Protein AF-A0A834BUB5-F1 (afdb_monomer)

Radius of gyration: 21.99 Å; Cα contacts (8 Å, |Δi|>4): 416; chains: 1; bounding box: 65×40×62 Å

Secondary structure (DSSP, 8-state):
--SSGGGSSSSSSSSS-SSS-----------EEEEEE----SS-EE--EEEEEEE----EEEEE--EEEEEEE----EEEEE--EEEEEEE--EEEEEEEEEEEEEEEE--EEEEEEEEEEEEEEEE--EEEEEEEEEEEEEEEE----BSS-------

pLDDT: mean 74.4, std 18.2, range [36.47, 95.5]

Organism: Oryzias melastigma (NCBI:txid30732)

Sequence (159 aa):
MDSSLNKIEEVKLETNEVEAEASLKRTEDDAASNQTVSDAASNQTVSDAASNQTVSDAASNQTVSDAASNQTVSDAASNQTVSDAASNQTVSDAASNQTVSDAASNQTVSDAASNQTVSDAASNQTVSDAASNQTVSDAASNQTVSDAASKFPSVLYLW

Foldseek 3Di:
DDPPPVPPVVPPPPDPPPPDDDLPQDEDEDEEQEDEEEEAEENYEYEYEYQEYEYEYNYEQYEYEYEYQEYEYEYRYENYEEEYEYQEYEEEYEYEQYEEAYEYQAYEYEYAYENYEYEYEYQAYEEEYEYENYAYHYEYQHYDYHYPYDDDDHDDDHD

InterPro domains:
  IPR012332 Autotransporter, pectate lyase C-like domain superfamily [G3DSA:2.160.20.20] (2-151)

Structure (mmCIF, N/CA/C/O backbone):
data_AF-A0A834BUB5-F1
#
_entry.id   AF-A0A834BUB5-F1
#
loop_
_atom_site.group_PDB
_atom_site.id
_atom_site.type_symbol
_atom_site.label_atom_id
_atom_site.label_alt_id
_atom_site.label_comp_id
_atom_site.label_asym_id
_atom_site.label_entity_id
_atom_site.label_seq_id
_atom_site.pdbx_PDB_ins_code
_atom_site.Cartn_x
_atom_site.Cartn_y
_atom_site.Cartn_z
_atom_site.occupancy
_atom_site.B_iso_or_equiv
_atom_site.auth_seq_id
_atom_site.auth_comp_id
_atom_site.auth_asym_id
_atom_site.auth_atom_id
_atom_site.pdbx_PDB_model_num
ATOM 1 N N . MET A 1 1 ? -47.922 33.259 42.495 1.00 39.66 1 MET A N 1
ATOM 2 C CA . MET A 1 1 ? -47.595 33.767 41.153 1.00 39.66 1 MET A CA 1
ATOM 3 C C . MET A 1 1 ? -46.161 33.370 40.879 1.00 39.66 1 MET A C 1
ATOM 5 O O . MET A 1 1 ? -45.250 33.917 41.476 1.00 39.66 1 MET A O 1
ATOM 9 N N . ASP A 1 2 ? -46.066 32.266 40.149 1.00 40.38 2 ASP A N 1
ATOM 10 C CA . ASP A 1 2 ? -44.975 31.777 39.311 1.00 40.38 2 ASP A CA 1
ATOM 11 C C . ASP A 1 2 ? -43.509 32.022 39.728 1.00 40.38 2 ASP A C 1
ATOM 13 O O . ASP A 1 2 ? -42.835 32.922 39.240 1.00 40.38 2 ASP A O 1
ATOM 17 N N . SER A 1 3 ? -42.990 31.137 40.588 1.00 46.50 3 SER A N 1
ATOM 18 C CA . SER A 1 3 ? -41.544 30.949 40.805 1.00 46.50 3 SER A CA 1
ATOM 19 C C . SER A 1 3 ? -40.962 29.887 39.852 1.00 46.50 3 SER A C 1
ATOM 21 O O . SER A 1 3 ? -39.916 29.306 40.143 1.00 46.50 3 SER A O 1
ATOM 23 N N . SER A 1 4 ? -41.645 29.595 38.738 1.00 46.84 4 SER A N 1
ATOM 24 C CA . SER A 1 4 ? -41.220 28.612 37.728 1.00 46.84 4 SER A CA 1
ATOM 25 C C . SER A 1 4 ? -40.556 29.263 36.511 1.00 46.84 4 SER A C 1
ATOM 27 O O . SER A 1 4 ? -39.956 28.561 35.702 1.00 46.84 4 SER A O 1
ATOM 29 N N . LEU A 1 5 ? -40.612 30.592 36.384 1.00 47.09 5 LEU A N 1
ATOM 30 C CA . LEU A 1 5 ? -40.136 31.298 35.188 1.00 47.09 5 LEU A CA 1
ATOM 31 C C . LEU A 1 5 ? -38.629 31.582 35.156 1.00 47.09 5 LEU A C 1
ATOM 33 O O . LEU A 1 5 ? -38.092 31.800 34.079 1.00 47.09 5 LEU A O 1
ATOM 37 N N . ASN A 1 6 ? -37.916 31.491 36.282 1.00 45.94 6 ASN A N 1
ATOM 38 C CA . ASN A 1 6 ? -36.475 31.788 36.316 1.00 45.94 6 ASN A CA 1
ATOM 39 C C . ASN A 1 6 ? -35.563 30.573 36.086 1.00 45.94 6 ASN A C 1
ATOM 41 O O . ASN A 1 6 ? -34.363 30.659 36.310 1.00 45.94 6 ASN A O 1
ATOM 45 N N . LYS A 1 7 ? -36.124 29.431 35.669 1.00 44.94 7 LYS A N 1
ATOM 46 C CA . LYS A 1 7 ? -35.362 28.199 35.391 1.00 44.94 7 LYS A CA 1
ATOM 47 C C . LYS A 1 7 ? -35.328 27.806 33.916 1.00 44.94 7 LYS A C 1
ATOM 49 O O . LYS A 1 7 ? -34.783 26.761 33.587 1.00 44.94 7 LYS A O 1
ATOM 54 N N . ILE A 1 8 ? -35.913 28.629 33.043 1.00 47.25 8 ILE A N 1
ATOM 55 C CA . ILE A 1 8 ? -36.037 28.337 31.606 1.00 47.25 8 ILE A CA 1
ATOM 56 C C . ILE A 1 8 ? -35.084 29.199 30.756 1.00 47.25 8 ILE A C 1
ATOM 58 O O . ILE A 1 8 ? -34.800 28.835 29.618 1.00 47.25 8 ILE A O 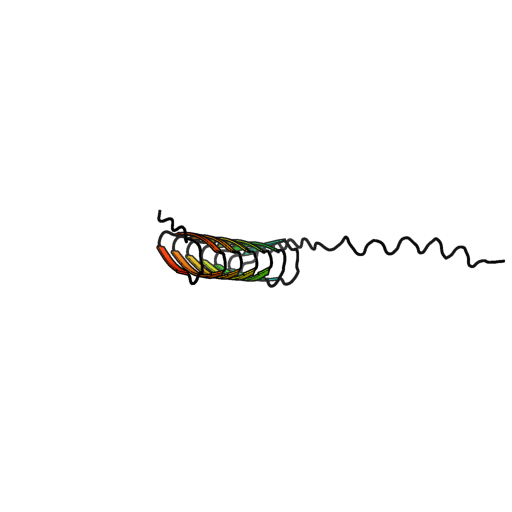1
ATOM 62 N N . GLU A 1 9 ? -34.515 30.287 31.289 1.00 44.56 9 GLU A N 1
ATOM 63 C CA . GLU A 1 9 ? -33.506 31.078 30.556 1.00 44.56 9 GLU A CA 1
ATOM 64 C C . GLU A 1 9 ? -32.058 30.617 30.766 1.00 44.56 9 GLU A C 1
ATOM 66 O O . GLU A 1 9 ? -31.198 30.976 29.971 1.00 44.56 9 GLU A O 1
ATOM 71 N N . GLU A 1 10 ? -31.780 29.756 31.748 1.00 43.88 10 GLU A N 1
ATOM 72 C CA . GLU A 1 10 ? -30.416 29.262 32.014 1.00 43.88 10 GLU A CA 1
ATOM 73 C C . GLU A 1 10 ? -30.115 27.892 31.373 1.00 43.88 10 GLU A C 1
ATOM 75 O O . GLU A 1 10 ? -29.071 27.306 31.620 1.00 43.88 10 GLU A O 1
ATOM 80 N N . VAL A 1 11 ? -31.015 27.374 30.524 1.00 46.78 11 VAL A N 1
ATOM 81 C CA . VAL A 1 11 ? -30.849 26.080 29.819 1.00 46.78 11 VAL A CA 1
ATOM 82 C C . VAL A 1 11 ? -31.023 26.260 28.306 1.00 46.78 11 VAL A C 1
ATOM 84 O O . VAL A 1 11 ? -31.713 25.495 27.636 1.00 46.78 11 VAL A O 1
ATOM 87 N N . LYS A 1 12 ? -30.464 27.339 27.745 1.00 45.72 12 LYS A N 1
ATOM 88 C CA . LYS A 1 12 ? -30.543 27.623 26.297 1.00 45.72 12 LYS A CA 1
ATOM 89 C C . LYS A 1 12 ? -29.209 27.924 25.617 1.00 45.72 12 LYS A C 1
ATOM 91 O O . LYS A 1 12 ? -29.202 28.434 24.501 1.00 45.72 12 LYS A O 1
ATOM 96 N N . LEU A 1 13 ? -28.097 27.557 26.249 1.00 44.81 13 LEU A N 1
ATOM 97 C CA . LEU A 1 13 ? -26.764 27.617 25.639 1.00 44.81 13 LEU A CA 1
ATOM 98 C C . LEU A 1 13 ? -26.003 26.289 25.740 1.00 44.81 13 LEU A C 1
ATOM 100 O O . LEU A 1 13 ? -24.785 26.273 25.726 1.00 44.81 13 LEU A O 1
ATOM 104 N N . GLU A 1 14 ? -26.705 25.161 25.800 1.00 45.22 14 GLU A N 1
ATOM 105 C CA . GLU A 1 14 ? -26.082 23.836 25.715 1.00 45.22 14 GLU A CA 1
ATOM 106 C C . GLU A 1 14 ? -26.841 23.025 24.674 1.00 45.22 14 GLU A C 1
ATOM 108 O O . GLU A 1 14 ? -27.719 22.243 25.017 1.00 45.22 14 GLU A O 1
ATOM 113 N N . THR A 1 15 ? -26.621 23.309 23.387 1.00 39.41 15 THR A N 1
ATOM 114 C CA . THR A 1 15 ? -26.917 22.369 22.272 1.00 39.41 15 THR A CA 1
ATOM 115 C C . THR A 1 15 ? -26.435 22.840 20.891 1.00 39.41 15 THR A C 1
ATOM 117 O O . THR A 1 15 ? -26.795 22.225 19.895 1.00 39.41 15 THR A O 1
ATOM 120 N N . ASN A 1 16 ? -25.578 23.865 20.799 1.00 44.38 16 ASN A N 1
ATOM 121 C CA . ASN A 1 16 ? -24.993 24.309 19.521 1.00 44.38 16 ASN A CA 1
ATOM 122 C C . ASN A 1 16 ? -23.484 24.015 19.399 1.00 44.38 16 ASN A C 1
ATOM 124 O O . ASN A 1 16 ? -22.785 24.703 18.666 1.00 44.38 16 ASN A O 1
ATOM 128 N N . GLU A 1 17 ? -22.986 22.980 20.077 1.00 42.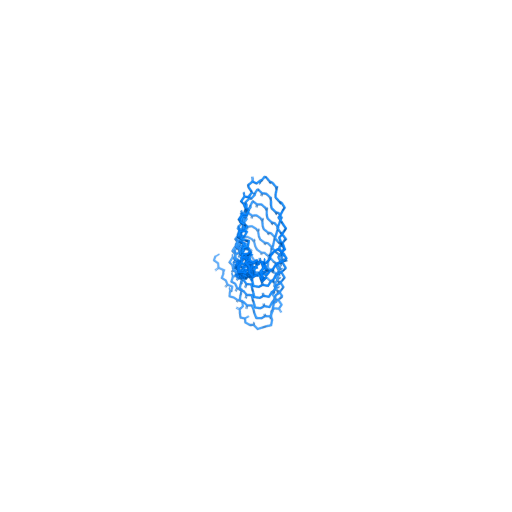81 17 GLU A N 1
ATOM 129 C CA . GLU A 1 17 ? -21.611 22.479 19.905 1.00 42.81 17 GLU A CA 1
ATOM 130 C C . GLU A 1 17 ? -21.600 20.976 19.585 1.00 42.81 17 GLU A C 1
ATOM 132 O O . GLU A 1 17 ? -20.876 20.201 20.198 1.00 42.81 17 GLU A O 1
ATOM 137 N N . VAL A 1 18 ? -22.434 20.525 18.640 1.00 43.97 18 VAL A N 1
ATOM 138 C CA . VAL A 1 18 ? -22.365 19.130 18.145 1.00 43.97 18 VAL A CA 1
ATOM 139 C C . VAL A 1 18 ? -21.838 19.040 16.705 1.00 43.97 18 VAL A C 1
ATOM 141 O O . VAL A 1 18 ? -21.764 17.953 16.154 1.00 43.97 18 VAL A O 1
ATOM 144 N N . GLU A 1 19 ? -21.383 20.140 16.091 1.00 43.16 19 GLU A N 1
ATOM 145 C CA . GLU A 1 19 ? -20.886 20.098 14.699 1.00 43.16 19 GLU A CA 1
ATOM 146 C C . GLU A 1 19 ? -19.507 20.737 14.459 1.00 43.16 19 GLU A C 1
ATOM 148 O O . GLU A 1 19 ? -19.216 21.143 13.338 1.00 43.16 19 GLU A O 1
ATOM 153 N N . ALA A 1 20 ? -18.622 20.813 15.464 1.00 42.72 20 ALA A N 1
ATOM 154 C CA . ALA A 1 20 ? -17.287 21.392 15.237 1.00 42.72 20 ALA A CA 1
ATOM 155 C C . ALA A 1 20 ? -16.075 20.656 15.832 1.00 42.72 20 ALA A C 1
ATOM 157 O O . ALA A 1 20 ? -14.959 20.989 15.452 1.00 42.72 20 ALA A O 1
ATOM 158 N N . GLU A 1 21 ? -16.223 19.644 16.688 1.00 43.00 21 GLU A N 1
ATOM 159 C CA . GLU A 1 21 ? -15.062 19.100 17.415 1.00 43.00 21 GLU A CA 1
ATOM 160 C C . GLU A 1 21 ? -14.991 17.572 17.332 1.00 43.00 21 GLU A C 1
ATOM 162 O O . GLU A 1 21 ? -15.504 16.863 18.193 1.00 43.00 21 GLU A O 1
ATOM 167 N N . ALA A 1 22 ? -14.363 17.077 16.261 1.00 41.19 22 ALA A N 1
ATOM 168 C CA . ALA A 1 22 ? -13.363 16.002 16.316 1.00 41.19 22 ALA A CA 1
ATOM 169 C C . ALA A 1 22 ? -12.800 15.721 14.910 1.00 41.19 22 ALA A C 1
ATOM 171 O O . ALA A 1 22 ? -12.840 14.595 14.415 1.00 41.19 22 ALA A O 1
ATOM 172 N N . SER A 1 23 ? -12.188 16.725 14.277 1.00 42.00 23 SER A N 1
ATOM 173 C CA . SER A 1 23 ? -10.984 16.420 13.500 1.00 42.00 23 SER A CA 1
ATOM 174 C C . SER A 1 23 ? -9.943 15.987 14.528 1.00 42.00 23 SER A C 1
ATOM 176 O O . SER A 1 23 ? -9.202 16.816 15.055 1.00 42.00 23 SER A O 1
ATOM 178 N N . LEU A 1 24 ? -9.959 14.709 14.913 1.00 38.66 24 LEU A N 1
ATOM 179 C CA . LEU A 1 24 ? -8.864 14.101 15.656 1.00 38.66 24 LEU A CA 1
ATOM 180 C C . LEU A 1 24 ? -7.642 14.242 14.745 1.00 38.66 24 LEU A C 1
ATOM 182 O O . LEU A 1 24 ? -7.409 13.430 13.870 1.00 38.66 24 LEU A O 1
ATOM 186 N N . LYS A 1 25 ? -6.888 15.330 14.868 1.00 36.47 25 LYS A N 1
ATOM 187 C CA . LYS A 1 25 ? -5.548 15.400 14.299 1.00 36.47 25 LYS A CA 1
ATOM 188 C C . LYS A 1 25 ? -4.661 14.640 15.274 1.00 36.47 25 LYS A C 1
ATOM 190 O O . LYS A 1 25 ? -4.016 15.246 16.129 1.00 36.47 25 LYS A O 1
ATOM 195 N N . ARG A 1 26 ? -4.721 13.310 15.224 1.00 43.09 26 ARG A N 1
ATOM 196 C CA . ARG A 1 26 ? -3.864 12.451 16.031 1.00 43.09 26 ARG A CA 1
ATOM 197 C C . ARG A 1 26 ? -2.531 12.307 15.309 1.00 43.09 26 ARG A C 1
ATOM 199 O O . ARG A 1 26 ? -2.387 11.465 14.444 1.00 43.09 26 ARG A O 1
ATOM 206 N N . THR A 1 27 ? -1.588 13.182 15.639 1.00 38.84 27 THR A N 1
ATOM 207 C CA . THR A 1 27 ? -0.182 12.984 15.277 1.00 38.84 27 THR A CA 1
ATOM 208 C C . THR A 1 27 ? 0.391 11.993 16.287 1.00 38.84 27 THR A C 1
ATOM 210 O O . THR A 1 27 ? 0.658 12.370 17.428 1.00 38.84 27 THR A O 1
ATOM 213 N N . GLU A 1 28 ? 0.463 10.720 15.905 1.00 52.06 28 GLU A N 1
ATOM 214 C CA . GLU A 1 28 ? 1.290 9.729 16.598 1.00 52.06 28 GLU A CA 1
ATOM 215 C C . GLU A 1 28 ? 2.705 9.893 16.033 1.00 52.06 28 GLU A C 1
ATOM 217 O O . GLU A 1 28 ? 2.874 9.884 14.826 1.00 52.06 28 GLU A O 1
ATOM 222 N N . ASP A 1 29 ? 3.674 10.204 16.894 1.00 50.06 29 ASP A N 1
ATOM 223 C CA . ASP A 1 29 ? 5.106 10.247 16.572 1.00 50.06 29 ASP A CA 1
ATOM 224 C C 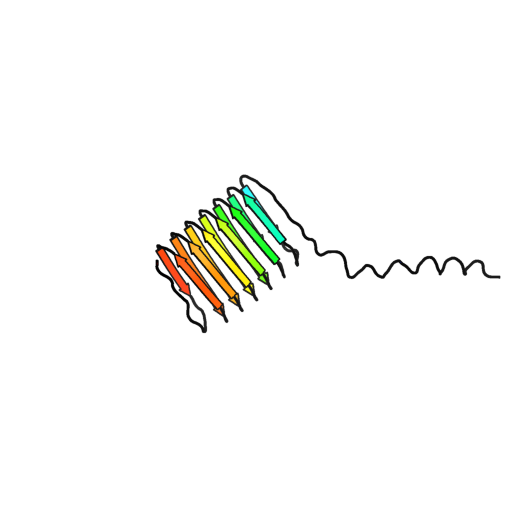. ASP A 1 29 ? 5.741 9.184 17.481 1.00 50.06 29 ASP A C 1
ATOM 226 O O . ASP A 1 29 ? 6.090 9.483 18.630 1.00 50.06 29 ASP A O 1
ATOM 230 N N . ASP A 1 30 ? 5.827 7.926 17.036 1.00 55.97 30 ASP A N 1
ATOM 231 C CA . ASP A 1 30 ? 6.393 6.846 17.855 1.00 55.97 30 ASP A CA 1
ATOM 232 C C . ASP A 1 30 ? 7.652 6.228 17.233 1.00 55.97 30 ASP A C 1
ATOM 234 O O . ASP A 1 30 ? 7.611 5.375 16.347 1.00 55.97 30 ASP A O 1
ATOM 238 N N . ALA A 1 31 ? 8.812 6.637 17.752 1.00 56.94 31 ALA A N 1
ATOM 239 C CA . ALA A 1 31 ? 10.105 6.100 17.354 1.00 56.94 31 ALA A CA 1
ATOM 240 C C . ALA A 1 31 ? 10.433 4.801 18.112 1.00 56.94 31 ALA A C 1
ATOM 242 O O . ALA A 1 31 ? 10.991 4.839 19.214 1.00 56.94 31 ALA A O 1
ATOM 243 N N . ALA A 1 32 ? 10.172 3.641 17.496 1.00 67.50 32 ALA A N 1
ATOM 244 C CA . ALA A 1 32 ? 10.540 2.335 18.055 1.00 67.50 32 ALA A CA 1
ATOM 245 C C . ALA A 1 32 ? 11.416 1.484 17.122 1.00 67.50 32 ALA A C 1
ATOM 247 O O . ALA A 1 32 ? 11.535 1.698 15.917 1.00 67.50 32 ALA A O 1
ATOM 248 N N . SER A 1 33 ? 12.054 0.457 17.693 1.00 79.00 33 SER A N 1
ATOM 249 C CA . SER A 1 33 ? 12.792 -0.532 16.895 1.00 79.00 33 SER A CA 1
ATOM 250 C C . SER A 1 33 ? 11.860 -1.392 16.035 1.00 79.00 33 SER A C 1
ATOM 252 O O . SER A 1 33 ? 12.289 -1.882 14.992 1.00 79.00 33 SER A O 1
ATOM 254 N N . ASN A 1 34 ? 10.626 -1.619 16.484 1.00 84.94 34 ASN A N 1
ATOM 255 C CA . ASN A 1 34 ? 9.603 -2.351 15.751 1.00 84.94 34 ASN A CA 1
ATOM 256 C C . ASN A 1 34 ? 8.238 -1.759 16.108 1.00 84.94 34 ASN A C 1
ATOM 258 O O . ASN A 1 34 ? 7.915 -1.697 17.293 1.00 84.94 34 ASN A O 1
ATOM 262 N N . GLN A 1 35 ? 7.480 -1.342 15.103 1.00 85.94 35 GLN A N 1
ATOM 263 C CA . GLN A 1 35 ? 6.173 -0.708 15.248 1.00 85.94 35 GLN A CA 1
ATOM 264 C C . GLN A 1 35 ? 5.096 -1.527 14.548 1.00 85.94 35 GLN A C 1
ATOM 266 O O . GLN A 1 35 ? 5.333 -2.132 13.498 1.00 85.94 35 GLN A O 1
ATOM 271 N N . THR A 1 36 ? 3.896 -1.510 15.117 1.00 85.31 36 THR A N 1
ATOM 272 C CA . THR A 1 36 ? 2.686 -1.965 14.436 1.00 85.31 36 THR A CA 1
ATOM 273 C C . THR A 1 36 ? 1.602 -0.926 14.652 1.00 85.31 36 THR A C 1
ATOM 275 O O . THR A 1 36 ? 1.161 -0.735 15.783 1.00 85.31 36 THR A O 1
ATOM 278 N N . VAL A 1 37 ? 1.201 -0.280 13.564 1.00 83.38 37 VAL A N 1
ATOM 279 C CA . VAL A 1 37 ? 0.213 0.799 13.525 1.00 83.38 37 VAL A CA 1
ATOM 280 C C . VAL A 1 37 ? -1.045 0.257 12.859 1.00 83.38 37 VAL A C 1
ATOM 282 O O . VAL A 1 37 ? -0.979 -0.599 11.970 1.00 83.38 37 VAL A O 1
ATOM 285 N N . SER A 1 38 ? -2.212 0.651 13.356 1.00 84.12 38 SER A N 1
ATOM 286 C CA . SER A 1 38 ? -3.488 0.203 12.800 1.00 84.12 38 SER A CA 1
ATOM 287 C C . SER A 1 38 ? -4.566 1.244 13.038 1.00 84.12 38 SER A C 1
ATOM 289 O O . SER A 1 38 ? -5.140 1.300 14.134 1.00 84.12 38 SER A O 1
ATOM 291 N N . ASP A 1 39 ? -4.891 2.006 11.994 1.00 77.31 39 ASP A N 1
ATOM 292 C CA . ASP A 1 39 ? -5.824 3.118 12.095 1.00 77.31 39 ASP A CA 1
ATOM 293 C C . ASP A 1 39 ? -7.094 2.895 11.283 1.00 77.31 39 ASP A C 1
ATOM 295 O O . ASP A 1 39 ? -7.085 2.581 10.100 1.00 77.31 39 ASP A O 1
ATOM 299 N N . ALA A 1 40 ? -8.245 3.104 11.922 1.00 80.44 40 ALA A N 1
ATOM 300 C CA . ALA A 1 40 ? -9.555 3.024 11.265 1.00 80.44 40 ALA A CA 1
ATOM 301 C C . ALA A 1 40 ? -10.349 4.339 11.351 1.00 80.44 40 ALA A C 1
ATOM 303 O O . ALA A 1 40 ? -11.483 4.438 10.874 1.00 80.44 40 ALA A O 1
ATOM 304 N N . ALA A 1 41 ? -9.786 5.360 12.002 1.00 75.31 41 ALA A N 1
ATOM 305 C CA . ALA A 1 41 ? -10.435 6.656 12.143 1.00 75.31 41 ALA A CA 1
ATOM 306 C C . ALA A 1 41 ? -10.393 7.413 10.813 1.00 75.31 41 ALA A C 1
ATOM 308 O O . ALA A 1 41 ? -9.410 7.345 10.097 1.00 75.31 41 ALA A O 1
ATOM 309 N N . SER A 1 42 ? -11.447 8.152 10.472 1.00 81.25 42 SER A N 1
ATOM 310 C CA . SER A 1 42 ? -11.429 9.024 9.287 1.00 81.25 42 SER A CA 1
ATOM 311 C C . SER A 1 42 ? -10.829 10.395 9.616 1.00 81.25 42 SER A C 1
ATOM 313 O O . SER A 1 42 ? -10.825 10.798 10.782 1.00 81.25 42 SER A O 1
ATOM 315 N N . ASN A 1 43 ? -10.383 11.139 8.600 1.00 81.44 43 ASN A N 1
ATOM 316 C CA . ASN A 1 43 ? -9.850 12.501 8.747 1.00 81.44 43 ASN A CA 1
ATOM 317 C C . ASN A 1 43 ? -8.642 12.593 9.706 1.00 81.44 43 ASN A C 1
ATOM 319 O O . ASN A 1 43 ? -8.645 13.463 10.580 1.00 81.44 43 ASN A O 1
ATOM 323 N N . GLN A 1 44 ? -7.646 11.703 9.598 1.00 79.56 44 GLN A N 1
ATOM 324 C CA . GLN A 1 44 ? -6.415 11.794 10.403 1.00 79.56 44 GLN A CA 1
ATOM 325 C C . GLN A 1 44 ? -5.211 12.263 9.575 1.00 79.56 44 GLN A C 1
ATOM 327 O O . GLN A 1 44 ? -5.261 12.467 8.360 1.00 79.56 44 GLN A O 1
ATOM 332 N N . THR A 1 45 ? -4.120 12.497 10.296 1.00 82.19 45 THR A N 1
ATOM 333 C CA . THR A 1 45 ? -2.787 12.646 9.727 1.00 82.19 45 THR A CA 1
ATOM 334 C C . THR A 1 45 ? -1.840 11.821 10.580 1.00 82.19 45 THR A C 1
ATOM 336 O O . THR A 1 45 ? -1.631 12.183 11.739 1.00 82.19 45 THR A O 1
ATOM 339 N N . VAL A 1 46 ? -1.301 10.752 10.007 1.00 81.06 46 VAL A N 1
ATOM 340 C CA . VAL A 1 46 ? -0.427 9.769 10.661 1.00 81.06 46 VAL A CA 1
ATOM 341 C C . VAL A 1 46 ? 1.009 9.992 10.186 1.00 81.06 46 VAL A C 1
ATOM 343 O O . VAL A 1 46 ? 1.223 10.418 9.049 1.00 81.06 46 VAL A O 1
ATOM 346 N N . SER A 1 47 ? 1.981 9.820 11.081 1.00 83.94 47 SER A N 1
ATOM 347 C CA . SER A 1 47 ? 3.395 10.046 10.776 1.00 83.94 47 SER A CA 1
ATOM 348 C C . SER A 1 47 ? 4.287 9.209 11.685 1.00 83.94 47 SER A C 1
ATOM 350 O O . SER A 1 47 ? 4.752 9.700 12.711 1.00 83.94 47 SER A O 1
ATOM 352 N N . ASP A 1 48 ?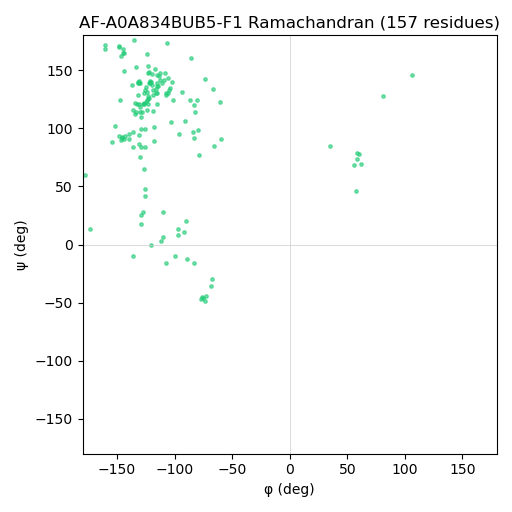 4.589 7.977 11.295 1.00 80.75 48 ASP A N 1
ATOM 353 C CA . ASP A 1 48 ? 5.359 7.067 12.132 1.00 80.75 48 ASP A CA 1
ATOM 354 C C . ASP A 1 48 ? 6.780 6.831 11.618 1.00 80.75 48 ASP A C 1
ATOM 356 O O . ASP A 1 48 ? 7.051 6.741 10.421 1.00 80.75 48 ASP A O 1
ATOM 360 N N . ALA A 1 49 ? 7.725 6.620 12.540 1.00 82.12 49 ALA A N 1
ATOM 361 C CA . ALA A 1 49 ? 9.096 6.258 12.184 1.00 82.12 49 ALA A CA 1
ATOM 362 C C . ALA A 1 49 ? 9.622 5.059 12.981 1.00 82.12 49 ALA A C 1
ATOM 364 O O . ALA A 1 49 ? 9.624 5.065 14.209 1.00 82.12 49 ALA A O 1
ATOM 365 N N . ALA A 1 50 ? 10.165 4.042 12.311 1.00 85.38 50 ALA A N 1
ATOM 366 C CA . ALA A 1 50 ? 10.744 2.886 13.000 1.00 85.38 50 ALA A CA 1
ATOM 367 C C . ALA A 1 50 ? 11.917 2.252 12.258 1.00 85.38 50 ALA A C 1
ATOM 369 O O . ALA A 1 50 ? 12.188 2.524 11.099 1.00 85.38 50 ALA A O 1
ATOM 370 N N . SER A 1 51 ? 12.621 1.320 12.901 1.00 85.62 51 SER A N 1
ATOM 371 C CA . SER A 1 51 ? 13.524 0.443 12.134 1.00 85.62 51 SER A CA 1
ATOM 372 C C . SER A 1 51 ? 12.737 -0.581 11.308 1.00 85.62 51 SER A C 1
ATOM 374 O O . SER A 1 51 ? 13.032 -0.773 10.131 1.00 85.62 51 SER A O 1
ATOM 376 N N . ASN A 1 52 ? 11.719 -1.200 11.908 1.00 87.88 52 ASN A N 1
ATOM 377 C CA . ASN A 1 52 ? 10.787 -2.107 11.243 1.00 87.88 52 ASN A CA 1
ATOM 378 C C . ASN A 1 52 ? 9.352 -1.637 11.512 1.00 87.88 52 ASN A C 1
ATOM 380 O O . ASN A 1 52 ? 9.007 -1.392 12.668 1.00 87.88 52 ASN A O 1
ATOM 384 N N . GLN A 1 53 ? 8.533 -1.525 10.474 1.00 89.75 53 GLN A N 1
ATOM 385 C CA . GLN A 1 53 ? 7.153 -1.058 10.578 1.00 89.75 53 GLN A CA 1
ATOM 386 C C . GLN A 1 53 ? 6.195 -1.990 9.860 1.00 89.75 53 GLN A C 1
ATOM 388 O O . GLN A 1 53 ? 6.472 -2.485 8.766 1.00 89.75 53 GLN A O 1
ATOM 393 N N . THR A 1 54 ? 5.041 -2.189 10.481 1.00 88.94 54 THR A N 1
ATOM 394 C CA . THR A 1 54 ? 3.851 -2.713 9.823 1.00 88.94 54 THR A CA 1
ATOM 395 C C . THR A 1 54 ? 2.717 -1.731 10.054 1.00 88.94 54 THR A C 1
ATOM 397 O O . THR A 1 54 ? 2.401 -1.438 11.204 1.00 88.94 54 THR A O 1
ATOM 400 N N . VAL A 1 55 ? 2.133 -1.234 8.973 1.00 86.50 55 VAL A N 1
ATOM 401 C CA . VAL A 1 55 ? 1.060 -0.238 8.976 1.00 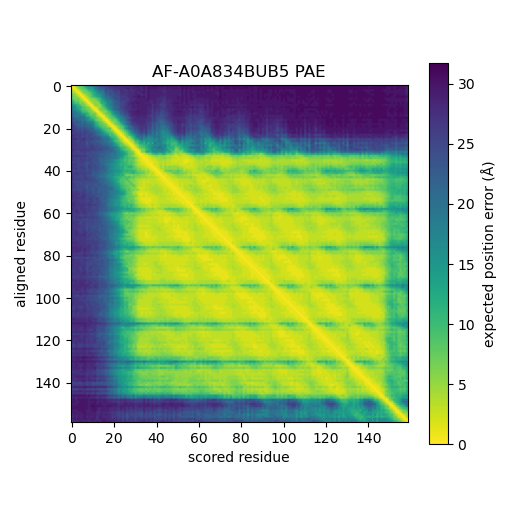86.50 55 VAL A CA 1
ATOM 402 C C . VAL A 1 55 ? -0.137 -0.846 8.261 1.00 86.50 55 VAL A C 1
ATOM 404 O O . VAL A 1 55 ? 0.021 -1.609 7.304 1.00 86.50 55 VAL A O 1
ATOM 407 N N . SER A 1 56 ? -1.327 -0.604 8.796 1.00 87.19 56 SER A N 1
ATOM 408 C CA . SER A 1 56 ? -2.565 -1.164 8.269 1.00 87.19 56 SER A CA 1
ATOM 409 C C . SER A 1 56 ? -3.705 -0.190 8.508 1.00 87.19 56 SER A C 1
ATOM 411 O O . SER A 1 56 ? -4.375 -0.279 9.544 1.00 87.19 56 SER A O 1
ATOM 413 N N . ASP A 1 57 ? -3.986 0.659 7.524 1.00 80.88 57 ASP A N 1
ATOM 414 C CA . ASP A 1 57 ? -4.992 1.700 7.673 1.00 80.88 57 ASP A CA 1
ATOM 415 C C . ASP A 1 57 ? -6.264 1.407 6.875 1.00 80.88 57 ASP A C 1
ATOM 417 O O . ASP A 1 57 ? -6.261 1.131 5.678 1.00 80.88 57 ASP A O 1
ATOM 421 N N . ALA A 1 58 ? -7.408 1.477 7.552 1.00 81.44 58 ALA A N 1
ATOM 422 C CA . ALA A 1 58 ? -8.727 1.177 7.004 1.00 81.44 58 ALA A CA 1
ATOM 423 C C . ALA A 1 58 ? -9.689 2.348 7.236 1.00 81.44 58 ALA A C 1
ATOM 425 O O . ALA A 1 58 ? -10.658 2.256 7.997 1.00 81.44 58 ALA A O 1
ATOM 426 N N . ALA A 1 59 ? -9.388 3.482 6.612 1.00 73.69 59 ALA A N 1
ATOM 427 C CA . ALA A 1 59 ? -9.995 4.768 6.930 1.00 73.69 59 ALA A CA 1
ATOM 42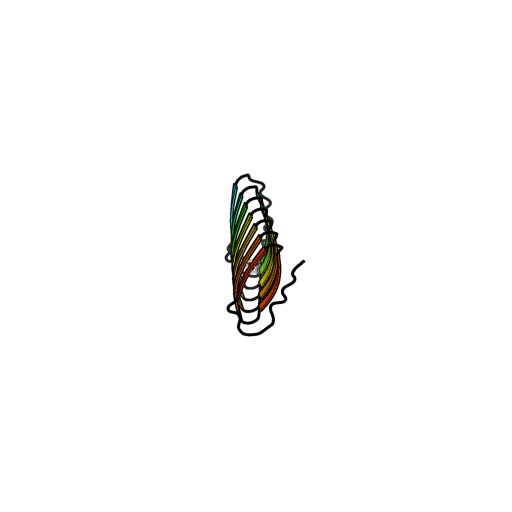8 C C . ALA A 1 59 ? -10.419 5.573 5.689 1.00 73.69 59 ALA A C 1
ATOM 430 O O . ALA A 1 59 ? -10.223 5.169 4.548 1.00 73.69 59 ALA A O 1
ATOM 431 N N . SER A 1 60 ? -11.057 6.727 5.897 1.00 80.25 60 SER A N 1
ATOM 432 C CA . SER A 1 60 ? -11.379 7.662 4.812 1.00 80.25 60 SER A CA 1
ATOM 433 C C . SER A 1 60 ? -10.784 9.040 5.077 1.00 80.25 60 SER A C 1
ATOM 435 O O . SER A 1 60 ? -10.717 9.454 6.236 1.00 80.25 60 SER A O 1
ATOM 437 N N . ASN A 1 61 ? -10.394 9.753 4.015 1.00 83.31 61 ASN A N 1
ATOM 438 C CA . ASN A 1 61 ? -9.801 11.094 4.077 1.00 83.31 61 ASN A CA 1
ATOM 439 C C . ASN A 1 61 ? -8.563 11.127 4.979 1.00 83.31 61 ASN A C 1
ATOM 441 O O . ASN A 1 61 ? -8.593 11.696 6.066 1.00 83.31 61 ASN A O 1
ATOM 445 N N . GLN A 1 62 ? -7.495 10.476 4.555 1.00 82.69 62 GLN A N 1
ATOM 446 C CA . GLN A 1 62 ? -6.314 10.273 5.384 1.00 82.69 62 GLN A CA 1
ATOM 447 C C . GLN A 1 62 ? -5.062 10.829 4.716 1.00 82.69 62 GLN A C 1
ATOM 449 O O . GLN A 1 62 ? -4.994 10.982 3.493 1.00 82.69 62 GLN A O 1
ATOM 454 N N . THR A 1 63 ? -4.094 11.199 5.545 1.00 85.75 63 THR A N 1
ATOM 455 C CA . THR A 1 63 ? -2.748 11.558 5.101 1.00 85.75 63 THR A CA 1
ATOM 456 C C . THR A 1 63 ? -1.756 10.787 5.950 1.00 85.75 63 THR A C 1
ATOM 458 O O . THR A 1 63 ? -1.678 11.031 7.152 1.00 85.75 63 THR A O 1
ATOM 461 N N . VAL A 1 64 ? -1.025 9.876 5.324 1.00 84.88 64 VAL A N 1
ATOM 462 C CA . VAL A 1 64 ? -0.062 8.982 5.972 1.00 84.88 64 VAL A CA 1
ATOM 463 C C . VAL A 1 64 ? 1.332 9.322 5.459 1.00 84.88 64 VAL A C 1
ATOM 465 O O . VAL A 1 64 ? 1.508 9.658 4.284 1.00 84.88 64 VAL A O 1
ATOM 468 N N . SER A 1 65 ? 2.309 9.331 6.360 1.00 87.94 65 SER A N 1
ATOM 469 C CA . SER A 1 65 ? 3.696 9.645 6.037 1.00 87.94 65 SER A CA 1
ATOM 470 C C . SER A 1 65 ? 4.632 8.832 6.916 1.00 87.94 65 SER A C 1
ATOM 472 O O . SER A 1 65 ? 5.061 9.321 7.964 1.00 87.94 65 SER A O 1
ATOM 474 N N . ASP A 1 66 ? 5.014 7.645 6.461 1.00 86.81 66 ASP A N 1
ATOM 475 C CA . ASP A 1 66 ? 5.777 6.723 7.287 1.00 86.81 66 ASP A CA 1
ATOM 476 C C . ASP A 1 66 ? 7.206 6.508 6.783 1.00 86.81 66 ASP A C 1
ATOM 478 O O . ASP A 1 66 ? 7.520 6.562 5.589 1.00 86.81 66 ASP A O 1
ATOM 482 N N . ALA A 1 67 ? 8.119 6.279 7.725 1.00 87.75 67 ALA A N 1
ATOM 483 C CA . ALA A 1 67 ? 9.529 6.082 7.425 1.00 87.75 67 ALA A CA 1
ATOM 484 C C . ALA A 1 67 ? 10.122 4.899 8.191 1.00 87.75 67 ALA A C 1
ATOM 486 O O . ALA A 1 67 ? 10.189 4.900 9.424 1.00 87.75 67 ALA A O 1
ATOM 487 N N . ALA A 1 68 ? 10.674 3.920 7.467 1.00 90.31 68 ALA A N 1
ATOM 488 C CA . ALA A 1 68 ? 11.347 2.798 8.113 1.00 90.31 68 ALA A CA 1
ATOM 489 C C . ALA A 1 68 ? 12.568 2.240 7.383 1.00 90.31 68 ALA A C 1
ATOM 491 O O . ALA A 1 68 ? 12.852 2.550 6.237 1.00 90.31 68 ALA A O 1
ATOM 492 N N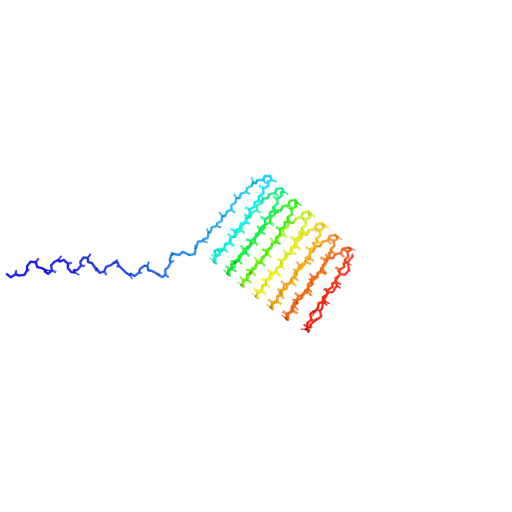 . SER A 1 69 ? 13.352 1.380 8.040 1.00 90.44 69 SER A N 1
ATOM 493 C CA . SER A 1 69 ? 14.354 0.594 7.299 1.00 90.44 69 SER A CA 1
ATOM 494 C C . SER A 1 69 ? 13.680 -0.553 6.543 1.00 90.44 69 SER A C 1
ATOM 496 O O . SER A 1 69 ? 13.956 -0.745 5.360 1.00 90.44 69 SER A O 1
ATOM 498 N N . ASN A 1 70 ? 12.772 -1.277 7.203 1.00 92.75 70 ASN A N 1
ATOM 499 C CA . ASN A 1 70 ? 11.884 -2.250 6.571 1.00 92.75 70 ASN A CA 1
ATOM 500 C C . ASN A 1 70 ? 10.432 -1.891 6.874 1.00 92.75 70 ASN A C 1
ATOM 502 O O . ASN A 1 70 ? 10.075 -1.740 8.042 1.00 92.75 70 ASN A O 1
ATOM 506 N N . GLN A 1 71 ? 9.607 -1.802 5.841 1.00 93.94 71 GLN A N 1
ATOM 507 C CA . GLN A 1 71 ? 8.223 -1.377 5.970 1.00 93.94 71 GLN A CA 1
ATOM 508 C C . GLN A 1 71 ? 7.295 -2.337 5.236 1.00 93.94 71 GLN A C 1
ATOM 510 O O . GLN A 1 71 ? 7.597 -2.818 4.140 1.00 93.94 71 GLN A O 1
ATOM 515 N N . THR A 1 72 ? 6.158 -2.620 5.854 1.00 93.00 72 THR A N 1
ATOM 516 C CA . THR A 1 72 ? 5.021 -3.267 5.209 1.00 93.00 72 THR A CA 1
ATOM 517 C C . THR A 1 72 ? 3.799 -2.401 5.441 1.00 93.00 72 THR A C 1
ATOM 519 O O . THR A 1 72 ? 3.450 -2.164 6.595 1.00 93.00 72 THR A O 1
ATOM 522 N N . VAL A 1 73 ? 3.178 -1.946 4.361 1.00 89.62 73 VAL A N 1
ATOM 523 C CA . VAL A 1 73 ? 1.994 -1.083 4.380 1.00 89.62 73 VAL A CA 1
ATOM 524 C C . VAL A 1 73 ? 0.862 -1.793 3.657 1.00 89.62 73 VAL A C 1
ATOM 526 O O . VAL A 1 73 ? 1.081 -2.512 2.677 1.00 89.62 73 VAL A O 1
ATOM 529 N N . SER A 1 74 ? -0.337 -1.676 4.213 1.00 89.44 74 SER A N 1
ATOM 530 C CA . SER A 1 74 ? -1.539 -2.303 3.686 1.00 89.44 74 SER A CA 1
ATOM 531 C C . SER A 1 74 ? -2.729 -1.391 3.932 1.00 89.44 74 SER A C 1
ATOM 533 O O . SER A 1 74 ? -3.415 -1.542 4.949 1.00 89.44 74 SER A O 1
ATOM 535 N N . ASP A 1 75 ? -3.026 -0.525 2.969 1.00 83.12 75 ASP A N 1
ATOM 536 C CA . ASP A 1 75 ? -4.071 0.473 3.139 1.00 83.12 75 ASP A CA 1
ATOM 537 C C . ASP A 1 75 ? -5.338 0.130 2.357 1.00 83.12 75 ASP A C 1
ATOM 539 O O . ASP A 1 75 ? -5.338 -0.173 1.164 1.00 83.12 75 ASP A O 1
ATOM 543 N N . ALA A 1 76 ? -6.473 0.191 3.049 1.00 82.81 76 ALA A N 1
ATOM 544 C CA . ALA A 1 76 ? -7.791 -0.116 2.515 1.00 82.81 76 ALA A CA 1
ATOM 545 C C . ALA A 1 76 ? -8.752 1.052 2.755 1.00 82.81 76 ALA A C 1
ATOM 547 O O . ALA A 1 76 ? -9.503 1.080 3.733 1.00 82.81 76 ALA A O 1
ATOM 548 N N . ALA A 1 77 ? -8.721 2.046 1.871 1.00 75.06 77 ALA A N 1
ATOM 549 C CA . ALA A 1 77 ? -9.246 3.362 2.207 1.00 75.06 77 ALA A CA 1
ATOM 550 C C . ALA A 1 77 ? -9.844 4.139 1.020 1.00 75.06 77 ALA A C 1
ATOM 552 O O . ALA A 1 77 ? -9.753 3.755 -0.144 1.00 75.06 77 ALA A O 1
ATOM 553 N N . SER A 1 78 ? -10.518 5.251 1.314 1.00 80.31 78 SER A N 1
ATOM 554 C CA . SER A 1 78 ? -11.068 6.156 0.293 1.00 80.31 78 SER A CA 1
ATOM 555 C C . SER A 1 78 ? -10.587 7.583 0.519 1.00 80.31 78 SER A C 1
ATOM 557 O O . SER A 1 78 ? -10.724 8.075 1.639 1.00 80.31 78 SER A O 1
ATOM 559 N N . ASN A 1 79 ? -10.124 8.266 -0.532 1.00 85.94 79 ASN A N 1
ATOM 560 C CA . ASN A 1 79 ? -9.515 9.601 -0.455 1.00 85.94 79 ASN A CA 1
ATOM 561 C C . ASN A 1 79 ? -8.288 9.605 0.473 1.00 85.94 79 ASN A C 1
ATOM 563 O O . ASN A 1 79 ? -8.345 10.100 1.595 1.00 85.94 79 ASN A O 1
ATOM 567 N N . GLN A 1 80 ? -7.191 9.023 0.014 1.00 85.44 80 GLN A N 1
ATOM 568 C CA . GLN A 1 80 ? -5.946 8.903 0.774 1.00 85.44 80 GLN A CA 1
ATOM 569 C C . GLN A 1 80 ? -4.819 9.665 0.083 1.00 85.44 80 GLN A C 1
ATOM 571 O O . GLN A 1 80 ? -4.808 9.832 -1.142 1.00 85.44 80 GLN A O 1
ATOM 576 N N . THR A 1 81 ? -3.871 10.131 0.883 1.00 87.88 81 THR A N 1
ATOM 577 C CA . THR A 1 81 ? -2.558 10.565 0.417 1.00 87.88 81 THR A CA 1
ATOM 578 C C . THR A 1 81 ? -1.513 9.853 1.255 1.00 87.88 81 THR A C 1
ATOM 580 O O . THR A 1 81 ? -1.434 10.107 2.454 1.00 87.88 81 THR A O 1
ATOM 583 N N . VAL A 1 82 ? -0.739 8.983 0.618 1.00 87.56 82 VAL A N 1
ATOM 584 C CA . VAL A 1 82 ? 0.296 8.164 1.254 1.00 87.56 82 VAL A CA 1
ATOM 585 C C . VAL A 1 82 ? 1.655 8.602 0.721 1.00 87.56 82 VAL A C 1
ATOM 587 O O . VAL A 1 82 ? 1.804 8.900 -0.469 1.00 87.56 82 VAL A O 1
ATOM 590 N N . SER A 1 83 ? 2.628 8.721 1.617 1.00 90.75 83 SER A N 1
ATOM 591 C CA . SER A 1 83 ? 3.994 9.109 1.284 1.00 90.75 83 SER A CA 1
ATOM 592 C C . SER A 1 83 ? 4.975 8.337 2.147 1.00 90.75 83 SER A C 1
ATOM 594 O O . SER A 1 83 ? 5.360 8.816 3.216 1.00 90.75 83 SER A O 1
ATOM 596 N N . ASP A 1 84 ? 5.453 7.209 1.639 1.00 90.50 84 ASP A N 1
ATOM 597 C CA . ASP A 1 84 ? 6.267 6.305 2.432 1.00 90.50 84 ASP A CA 1
ATOM 598 C C . ASP A 1 84 ? 7.708 6.200 1.939 1.00 90.50 84 ASP A C 1
ATOM 600 O O . ASP A 1 84 ? 8.020 6.255 0.744 1.00 90.50 84 ASP A O 1
ATOM 604 N N . ALA A 1 85 ? 8.627 6.045 2.891 1.00 91.62 85 ALA A N 1
ATOM 605 C CA . ALA A 1 85 ? 10.046 5.919 2.602 1.00 91.62 85 ALA A CA 1
ATOM 606 C C . ALA A 1 85 ? 10.676 4.757 3.367 1.00 91.62 85 ALA A C 1
ATOM 608 O O . ALA A 1 85 ? 10.733 4.761 4.601 1.00 91.62 85 ALA A O 1
ATOM 609 N N . ALA A 1 86 ? 11.261 3.798 2.641 1.00 93.31 86 ALA A N 1
ATOM 610 C CA . ALA A 1 86 ? 11.985 2.709 3.284 1.00 93.31 86 ALA A CA 1
ATOM 611 C C . ALA A 1 86 ? 13.234 2.210 2.556 1.00 93.31 86 ALA A C 1
ATOM 613 O O . ALA A 1 86 ? 13.467 2.482 1.390 1.00 93.31 86 ALA A O 1
ATOM 614 N N . SER A 1 87 ? 14.098 1.443 3.229 1.00 94.00 87 SER A N 1
ATOM 615 C CA . SER A 1 87 ? 15.158 0.724 2.495 1.00 94.00 87 SER A CA 1
ATOM 616 C C . SER A 1 87 ? 14.580 -0.490 1.766 1.00 94.00 87 SER A C 1
ATOM 618 O O . SER A 1 87 ? 14.861 -0.684 0.583 1.00 94.00 87 SER A O 1
ATOM 620 N N . ASN A 1 88 ? 13.746 -1.275 2.453 1.00 95.12 88 ASN A N 1
ATOM 621 C CA . ASN A 1 88 ? 12.941 -2.340 1.863 1.00 95.12 88 ASN A CA 1
ATOM 622 C C . ASN A 1 88 ? 11.467 -2.087 2.168 1.00 95.12 88 ASN A C 1
ATOM 624 O O . ASN A 1 88 ? 11.099 -1.965 3.336 1.00 95.12 88 ASN A O 1
ATOM 628 N N . GLN A 1 89 ? 10.642 -2.051 1.131 1.00 95.50 89 GLN A N 1
ATOM 629 C CA . GLN A 1 89 ? 9.235 -1.700 1.248 1.00 95.50 89 GLN A CA 1
ATOM 630 C C . GLN A 1 89 ? 8.361 -2.741 0.555 1.00 95.50 89 GLN A C 1
ATOM 632 O O . GLN A 1 89 ? 8.685 -3.241 -0.526 1.00 95.50 89 GLN A O 1
ATOM 637 N N . THR A 1 90 ? 7.247 -3.075 1.191 1.00 94.44 90 THR A N 1
ATOM 638 C CA . THR A 1 90 ? 6.145 -3.806 0.571 1.00 94.44 90 THR A CA 1
ATOM 639 C C . THR A 1 90 ? 4.872 -3.017 0.806 1.00 94.44 90 THR A C 1
ATOM 641 O O . THR A 1 90 ? 4.525 -2.784 1.961 1.00 94.44 90 THR A O 1
ATOM 644 N N . VAL A 1 91 ? 4.208 -2.625 -0.274 1.00 90.25 91 VAL A N 1
ATOM 645 C CA . VAL A 1 91 ? 2.978 -1.829 -0.256 1.00 90.25 91 VAL A CA 1
ATOM 646 C C . VAL A 1 91 ? 1.883 -2.604 -0.970 1.00 90.25 91 VAL A C 1
ATOM 648 O O . VAL A 1 91 ? 2.134 -3.314 -1.951 1.00 90.25 91 VAL A O 1
ATOM 651 N N . SER A 1 92 ? 0.679 -2.543 -0.415 1.00 89.44 92 SER A N 1
ATOM 652 C CA . SER A 1 92 ? -0.492 -3.226 -0.942 1.00 89.44 92 SER A CA 1
ATOM 653 C C . SER A 1 92 ? -1.729 -2.382 -0.686 1.00 89.44 92 SER A C 1
ATOM 655 O O . SER A 1 92 ? -2.395 -2.564 0.338 1.00 89.44 92 SER A O 1
ATOM 657 N N . ASP A 1 93 ? -2.090 -1.549 -1.656 1.00 83.31 93 ASP A N 1
ATOM 658 C CA . ASP A 1 93 ? -3.168 -0.589 -1.472 1.00 83.31 93 ASP A CA 1
ATOM 659 C C . ASP A 1 93 ? -4.435 -0.969 -2.234 1.00 83.31 93 ASP A C 1
ATOM 661 O O . ASP A 1 93 ? -4.440 -1.237 -3.437 1.00 83.31 93 ASP A O 1
ATOM 665 N N . ALA A 1 94 ? -5.566 -0.951 -1.532 1.00 83.12 94 ALA A N 1
ATOM 666 C CA . ALA A 1 94 ? -6.876 -1.284 -2.074 1.00 83.12 94 ALA A CA 1
ATOM 667 C C . ALA A 1 94 ? -7.881 -0.159 -1.816 1.00 83.12 94 ALA A C 1
ATOM 669 O O . ALA A 1 94 ? -8.442 -0.041 -0.727 1.00 83.12 94 ALA A O 1
ATOM 670 N N . ALA A 1 95 ? -8.135 0.693 -2.811 1.00 74.44 95 ALA A N 1
ATOM 671 C CA . ALA A 1 95 ? -8.748 1.982 -2.506 1.00 74.44 95 ALA A CA 1
ATOM 672 C C . ALA A 1 95 ? -9.436 2.710 -3.670 1.00 74.44 95 ALA A C 1
ATOM 674 O O . ALA A 1 95 ? -9.372 2.330 -4.839 1.00 74.44 95 ALA A O 1
ATOM 675 N N . SER A 1 96 ? -10.131 3.798 -3.338 1.00 80.31 96 SER A N 1
ATOM 676 C CA . SER A 1 96 ? -10.734 4.710 -4.316 1.00 80.31 96 SER A CA 1
ATOM 677 C C . SER A 1 96 ? -10.246 6.137 -4.092 1.00 80.31 96 SER A C 1
ATOM 679 O O . SER A 1 96 ? -10.362 6.626 -2.968 1.00 80.31 96 SER A O 1
ATOM 681 N N . ASN A 1 97 ? -9.802 6.822 -5.152 1.00 86.00 97 ASN A N 1
ATOM 682 C CA . ASN A 1 97 ? -9.224 8.171 -5.096 1.00 86.00 97 ASN A CA 1
ATOM 683 C C . ASN A 1 97 ? -7.996 8.224 -4.172 1.00 86.00 97 ASN A C 1
ATOM 685 O O . ASN A 1 97 ? -8.082 8.662 -3.029 1.00 86.00 97 ASN A O 1
ATOM 689 N N . GLN A 1 98 ? -6.858 7.766 -4.667 1.00 85.00 98 GLN A N 1
ATOM 690 C CA . GLN A 1 98 ? -5.605 7.718 -3.914 1.00 85.00 98 GLN A CA 1
ATOM 691 C C . GLN A 1 98 ? -4.518 8.505 -4.636 1.00 85.00 98 GLN A C 1
ATOM 693 O O . GLN A 1 98 ? -4.504 8.597 -5.869 1.00 85.00 98 GLN A O 1
ATOM 698 N N . THR A 1 99 ? -3.623 9.085 -3.847 1.00 87.56 99 THR A N 1
ATOM 699 C CA . THR A 1 99 ? -2.324 9.567 -4.309 1.00 87.56 99 THR A CA 1
ATOM 700 C C . THR A 1 99 ? -1.257 8.891 -3.464 1.00 87.56 99 THR A C 1
ATOM 702 O O . THR A 1 99 ? -1.215 9.132 -2.262 1.00 87.56 99 THR A O 1
ATOM 705 N N . VAL A 1 100 ? -0.429 8.068 -4.096 1.00 86.56 100 VAL A N 1
ATOM 706 C CA . VAL A 1 100 ? 0.651 7.313 -3.454 1.00 86.56 100 VAL A CA 1
ATOM 707 C C . VAL A 1 100 ? 1.982 7.808 -4.006 1.00 86.56 100 VAL A C 1
ATOM 709 O O . VAL A 1 100 ? 2.113 8.074 -5.207 1.00 86.56 100 VAL A O 1
ATOM 712 N N . SER A 1 101 ? 2.950 8.005 -3.118 1.00 90.25 101 SER A N 1
ATOM 713 C CA . SER A 1 101 ? 4.298 8.439 -3.463 1.00 90.25 101 SER A CA 1
ATOM 714 C C . SER A 1 101 ? 5.310 7.686 -2.618 1.00 90.25 101 SER A C 1
ATOM 716 O O . SER A 1 101 ? 5.663 8.145 -1.531 1.00 90.25 101 SER A O 1
ATOM 718 N N . ASP A 1 102 ? 5.847 6.606 -3.166 1.00 90.06 102 ASP A N 1
ATOM 719 C CA . ASP A 1 102 ? 6.713 5.721 -2.409 1.00 90.06 102 ASP A CA 1
ATOM 720 C C . ASP A 1 102 ? 8.159 5.746 -2.897 1.00 90.06 102 ASP A C 1
ATOM 722 O O . ASP A 1 102 ? 8.463 5.802 -4.094 1.00 90.06 102 ASP A O 1
ATOM 726 N N . ALA A 1 103 ? 9.088 5.687 -1.947 1.00 91.62 103 ALA A N 1
ATOM 727 C CA . ALA A 1 103 ? 10.512 5.666 -2.237 1.00 91.62 103 ALA A CA 1
ATOM 728 C C . ALA A 1 103 ? 11.221 4.549 -1.472 1.00 91.62 103 ALA A C 1
ATOM 730 O O . ALA A 1 103 ? 11.272 4.557 -0.238 1.00 91.62 103 ALA A O 1
ATOM 731 N N . ALA A 1 104 ? 11.870 3.630 -2.198 1.00 93.56 104 ALA A N 1
ATOM 732 C CA . ALA A 1 104 ? 12.667 2.593 -1.555 1.00 93.56 104 ALA A CA 1
ATOM 733 C C . ALA A 1 104 ? 13.937 2.159 -2.287 1.00 93.56 104 ALA A C 1
ATOM 735 O O . ALA A 1 104 ? 14.145 2.434 -3.457 1.00 93.56 104 ALA A O 1
ATOM 736 N N . SER A 1 105 ? 14.850 1.447 -1.616 1.00 94.06 105 SER A N 1
ATOM 737 C CA . SER A 1 105 ? 15.946 0.784 -2.350 1.00 94.06 105 SER A CA 1
ATOM 738 C C . SER A 1 105 ? 15.443 -0.483 -3.043 1.00 94.06 105 SER A C 1
ATOM 740 O O . SER A 1 105 ? 15.714 -0.681 -4.228 1.00 94.06 105 SER A O 1
ATOM 742 N N . ASN A 1 106 ? 14.684 -1.314 -2.323 1.00 94.50 106 ASN A N 1
ATOM 743 C CA . ASN A 1 106 ? 13.953 -2.451 -2.877 1.00 94.50 106 ASN A CA 1
ATOM 744 C C . ASN A 1 106 ? 12.467 -2.302 -2.561 1.00 94.50 106 ASN A C 1
ATOM 746 O O . ASN A 1 106 ? 12.101 -2.179 -1.391 1.00 94.50 106 ASN A O 1
ATOM 750 N N . GLN A 1 107 ? 11.631 -2.360 -3.588 1.00 94.00 107 GLN A N 1
ATOM 751 C CA . GLN A 1 107 ? 10.206 -2.100 -3.467 1.00 94.00 107 GLN A CA 1
ATOM 752 C C . GLN A 1 107 ? 9.388 -3.204 -4.132 1.00 94.00 107 GLN A C 1
ATOM 754 O O . GLN A 1 107 ? 9.727 -3.698 -5.212 1.00 94.00 107 GLN A O 1
ATOM 759 N N . THR A 1 108 ? 8.303 -3.597 -3.477 1.00 92.69 108 THR A N 1
ATOM 760 C CA . THR A 1 108 ? 7.229 -4.390 -4.076 1.00 92.69 108 THR A CA 1
ATOM 761 C C . THR A 1 108 ? 5.918 -3.662 -3.839 1.00 92.69 108 THR A C 1
ATOM 763 O O . THR A 1 108 ? 5.576 -3.428 -2.684 1.00 92.69 108 THR A O 1
ATOM 766 N N . VAL A 1 109 ? 5.215 -3.325 -4.914 1.00 88.31 109 VAL A N 1
ATOM 767 C CA . VAL A 1 109 ? 3.942 -2.596 -4.885 1.00 88.31 109 VAL A CA 1
ATOM 768 C C . VAL A 1 109 ? 2.876 -3.434 -5.576 1.00 88.31 109 VAL A C 1
ATOM 770 O O . VAL A 1 109 ? 3.142 -4.113 -6.576 1.00 88.31 109 VAL A O 1
ATOM 773 N N . SER A 1 110 ? 1.682 -3.447 -4.995 1.00 88.31 110 SER A N 1
ATOM 774 C CA . SER A 1 110 ? 0.533 -4.179 -5.509 1.00 88.31 110 SER A CA 1
ATOM 775 C C . SER A 1 110 ? -0.738 -3.385 -5.258 1.00 88.31 110 SER A C 1
ATOM 777 O O . SER A 1 110 ? -1.414 -3.608 -4.249 1.00 88.31 110 SER A O 1
ATOM 779 N N . ASP A 1 111 ? -1.115 -2.546 -6.217 1.00 81.38 111 ASP A N 1
ATOM 780 C CA . ASP A 1 111 ? -2.239 -1.638 -6.035 1.00 81.38 111 ASP A CA 1
ATOM 781 C C . ASP A 1 111 ? -3.484 -2.092 -6.792 1.00 81.38 111 ASP A C 1
ATOM 783 O O . ASP A 1 111 ? -3.459 -2.425 -7.978 1.00 81.38 111 ASP A O 1
ATOM 787 N N . ALA A 1 112 ? -4.628 -2.075 -6.114 1.00 81.00 112 ALA A N 1
ATOM 788 C CA . ALA A 1 112 ? -5.917 -2.457 -6.675 1.00 81.00 112 ALA A CA 1
ATOM 789 C C . ALA A 1 112 ? -6.969 -1.381 -6.403 1.00 81.00 112 ALA A C 1
ATOM 791 O O . ALA A 1 112 ? -7.546 -1.309 -5.317 1.00 81.00 112 ALA A O 1
ATOM 792 N N . ALA A 1 113 ? -7.249 -0.521 -7.383 1.00 72.19 113 ALA A N 1
ATOM 793 C CA . ALA A 1 113 ? -7.995 0.695 -7.071 1.00 72.19 113 ALA A CA 1
ATOM 794 C C . ALA A 1 113 ? -8.681 1.396 -8.252 1.00 72.19 113 ALA A C 1
ATOM 796 O O . ALA A 1 113 ? -8.465 1.107 -9.427 1.00 72.19 113 ALA A O 1
ATOM 797 N N . SER A 1 114 ? -9.555 2.350 -7.935 1.00 77.56 114 SER A N 1
ATOM 798 C CA . SER A 1 114 ? -10.195 3.230 -8.920 1.00 77.56 114 SER A CA 1
ATOM 799 C C . SER A 1 114 ? -9.772 4.679 -8.696 1.00 77.56 114 SER A C 1
ATOM 801 O O . SER A 1 114 ? -9.919 5.161 -7.573 1.00 77.56 114 SER A O 1
ATOM 803 N N . ASN A 1 115 ? -9.341 5.389 -9.746 1.00 82.94 115 ASN A N 1
ATOM 804 C CA . ASN A 1 115 ? -8.819 6.765 -9.668 1.00 82.94 115 ASN A CA 1
ATOM 805 C C . ASN A 1 115 ? -7.577 6.864 -8.767 1.00 82.94 115 ASN A C 1
ATOM 807 O O . ASN A 1 115 ? -7.653 7.302 -7.624 1.00 82.94 115 ASN A O 1
ATOM 811 N N . GLN A 1 116 ? -6.436 6.444 -9.289 1.00 80.12 116 GLN A N 1
ATOM 812 C CA . GLN A 1 116 ? -5.164 6.402 -8.564 1.00 80.12 116 GLN A CA 1
ATOM 813 C C . GLN A 1 116 ? -4.127 7.260 -9.283 1.00 80.12 116 GLN A C 1
ATOM 815 O O . GLN A 1 116 ? -4.069 7.260 -10.516 1.00 80.12 116 GLN A O 1
ATOM 820 N N . THR A 1 117 ? -3.308 7.969 -8.514 1.00 84.38 117 THR A N 1
ATOM 821 C CA . THR A 1 117 ? -2.038 8.527 -8.989 1.00 84.38 117 THR A CA 1
ATOM 822 C C . THR A 1 117 ? -0.930 7.913 -8.153 1.00 84.38 117 THR A C 1
ATOM 824 O O . THR A 1 117 ? -0.888 8.163 -6.955 1.00 84.38 117 THR A O 1
ATOM 827 N N . VAL A 1 118 ? -0.066 7.127 -8.784 1.00 82.81 118 VAL A N 1
ATOM 828 C CA . VAL A 1 118 ? 1.045 6.428 -8.132 1.00 82.81 118 VAL A CA 1
ATOM 829 C C . VAL A 1 118 ? 2.353 6.966 -8.698 1.00 82.81 118 VAL A C 1
ATOM 831 O O . VAL A 1 118 ? 2.479 7.175 -9.912 1.00 82.81 118 VAL A O 1
ATOM 834 N N . SER A 1 119 ? 3.301 7.256 -7.814 1.00 87.31 119 SER A N 1
ATOM 835 C CA . SER A 1 119 ? 4.633 7.731 -8.166 1.00 87.31 119 SER A CA 1
ATOM 836 C C . SER A 1 119 ? 5.674 7.010 -7.331 1.00 87.31 119 SER A C 1
ATOM 838 O O . SER A 1 119 ? 6.012 7.468 -6.240 1.00 87.31 119 SER A O 1
ATOM 840 N N . ASP A 1 120 ? 6.254 5.963 -7.899 1.00 85.62 120 ASP A N 1
ATOM 841 C CA . ASP A 1 120 ? 7.173 5.109 -7.169 1.00 85.62 120 ASP A CA 1
ATOM 842 C C . ASP A 1 120 ? 8.608 5.250 -7.665 1.00 85.62 120 ASP A C 1
ATOM 844 O O . ASP A 1 120 ? 8.893 5.304 -8.866 1.00 85.62 120 ASP A O 1
ATOM 848 N N . ALA A 1 121 ? 9.549 5.280 -6.727 1.00 88.38 121 ALA A N 1
ATOM 849 C CA . ALA A 1 121 ? 10.967 5.363 -7.031 1.00 88.38 121 ALA A CA 1
ATOM 850 C C . ALA A 1 121 ? 11.754 4.302 -6.266 1.00 88.38 121 ALA A C 1
ATOM 852 O O . ALA A 1 121 ? 11.835 4.340 -5.036 1.00 88.38 121 ALA A O 1
ATOM 853 N N . ALA A 1 122 ? 12.423 3.397 -6.990 1.00 90.62 122 ALA A N 1
ATOM 854 C CA . ALA A 1 122 ? 13.302 2.432 -6.347 1.00 90.62 122 ALA A CA 1
ATOM 855 C C . ALA A 1 122 ? 14.540 2.007 -7.135 1.00 90.62 122 ALA A C 1
ATOM 857 O O . ALA A 1 122 ? 14.636 2.179 -8.339 1.00 90.62 122 ALA A O 1
ATOM 858 N N . SER A 1 123 ? 15.542 1.424 -6.468 1.00 90.69 123 SER A N 1
ATOM 859 C CA . SER A 1 123 ? 16.665 0.814 -7.205 1.00 90.69 123 SER A CA 1
ATOM 860 C C . SER A 1 123 ? 16.237 -0.506 -7.854 1.00 90.69 123 SER A C 1
ATOM 862 O O . SER A 1 123 ? 16.469 -0.705 -9.047 1.00 90.69 123 SER A O 1
ATOM 864 N N . ASN A 1 124 ? 15.580 -1.381 -7.085 1.00 90.62 124 ASN A N 1
ATOM 865 C CA . ASN A 1 124 ? 14.905 -2.581 -7.578 1.00 90.62 124 ASN A CA 1
ATOM 866 C C . ASN A 1 124 ? 13.414 -2.505 -7.259 1.00 90.62 124 ASN A C 1
ATOM 868 O O . ASN A 1 124 ? 13.048 -2.323 -6.099 1.00 90.62 124 ASN A O 1
ATOM 872 N N . GLN A 1 125 ? 12.572 -2.714 -8.262 1.00 90.19 125 GLN A N 1
ATOM 873 C CA . GLN A 1 125 ? 11.135 -2.536 -8.129 1.00 90.19 125 GLN A CA 1
ATOM 874 C C . GLN A 1 125 ? 10.363 -3.675 -8.795 1.00 90.19 125 GLN A C 1
ATOM 876 O O . GLN A 1 125 ? 10.687 -4.108 -9.904 1.00 90.19 125 GLN A O 1
ATOM 881 N N . THR A 1 126 ? 9.328 -4.158 -8.113 1.00 88.44 126 THR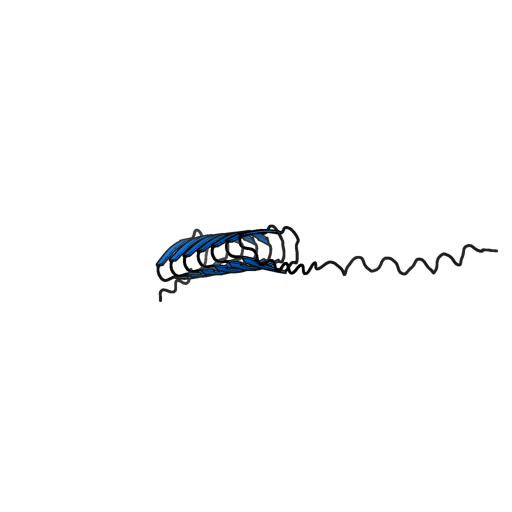 A N 1
ATOM 882 C CA . THR A 1 126 ? 8.282 -5.003 -8.696 1.00 88.44 126 THR A CA 1
ATOM 883 C C . THR A 1 126 ? 6.935 -4.337 -8.462 1.00 88.44 126 THR A C 1
ATOM 885 O O . THR A 1 126 ? 6.575 -4.123 -7.311 1.00 88.44 126 THR A O 1
ATOM 888 N N . VAL A 1 127 ? 6.211 -4.037 -9.535 1.00 85.25 127 VAL A N 1
ATOM 889 C CA . VAL A 1 127 ? 4.893 -3.388 -9.502 1.00 85.25 127 VAL A CA 1
ATOM 890 C C . VAL A 1 127 ? 3.863 -4.313 -10.140 1.00 85.25 127 VAL A C 1
ATOM 892 O O . VAL A 1 127 ? 4.127 -4.947 -11.170 1.00 85.25 127 VAL A O 1
ATOM 895 N N . SER A 1 128 ? 2.694 -4.417 -9.516 1.00 86.00 128 SER A N 1
ATOM 896 C CA . SER A 1 128 ? 1.561 -5.186 -10.020 1.00 86.00 128 SER A CA 1
ATOM 897 C C . SER A 1 128 ? 0.262 -4.427 -9.787 1.00 86.00 128 SER A C 1
ATOM 899 O O . SER A 1 128 ? -0.419 -4.660 -8.787 1.00 86.00 128 SER A O 1
ATOM 901 N N . ASP A 1 129 ? -0.132 -3.618 -10.764 1.00 78.69 129 ASP A N 1
ATOM 902 C CA . ASP A 1 129 ? -1.275 -2.731 -10.603 1.00 78.69 129 ASP A CA 1
ATOM 903 C C . ASP A 1 129 ? -2.520 -3.226 -11.336 1.00 78.69 129 ASP A C 1
ATOM 905 O O . ASP A 1 129 ? -2.510 -3.624 -12.505 1.00 78.69 129 ASP A O 1
ATOM 909 N N . ALA A 1 130 ? -3.652 -3.166 -10.648 1.00 76.81 130 ALA A N 1
ATOM 910 C CA . ALA A 1 130 ? -4.956 -3.540 -11.160 1.00 76.81 130 ALA A CA 1
ATOM 911 C C . ALA A 1 130 ? -5.958 -2.415 -10.899 1.00 76.81 130 ALA A C 1
ATOM 913 O O . ALA A 1 130 ? -6.730 -2.449 -9.939 1.00 76.81 130 ALA A O 1
ATOM 914 N N . ALA A 1 131 ? -5.977 -1.420 -11.787 1.00 69.00 131 ALA A N 1
ATOM 915 C CA . ALA A 1 131 ? -6.799 -0.238 -11.583 1.00 69.00 131 ALA A CA 1
ATOM 916 C C . ALA A 1 131 ? -7.621 0.208 -12.799 1.00 69.00 131 ALA A C 1
ATOM 918 O O . ALA A 1 131 ? -7.274 0.007 -13.967 1.00 69.00 131 ALA A O 1
ATOM 919 N N . SER A 1 132 ? -8.746 0.864 -12.508 1.00 71.88 132 SER A N 1
ATOM 920 C CA . SER A 1 132 ? -9.516 1.629 -13.490 1.00 71.88 132 SER A CA 1
ATOM 921 C C . SER A 1 132 ? -9.221 3.117 -13.312 1.00 71.88 132 SER A C 1
ATOM 923 O O . SER A 1 132 ? -9.451 3.645 -12.223 1.00 71.88 132 SER A O 1
ATOM 925 N N . ASN A 1 133 ? -8.784 3.795 -14.380 1.00 77.19 133 ASN A N 1
ATOM 926 C CA . ASN A 1 133 ? -8.394 5.212 -14.365 1.00 77.19 133 ASN A CA 1
ATOM 927 C C . ASN A 1 133 ? -7.199 5.489 -13.432 1.00 77.19 133 ASN A C 1
ATOM 929 O O . ASN A 1 133 ? -7.348 6.107 -12.381 1.00 77.19 133 ASN A O 1
ATOM 933 N N . GLN A 1 134 ? -6.021 5.005 -13.818 1.00 75.81 134 GLN A N 1
ATOM 934 C CA . GLN A 1 134 ? -4.781 5.174 -13.065 1.00 75.81 134 GLN A CA 1
ATOM 935 C C . GLN A 1 134 ? -3.784 6.017 -13.861 1.00 75.81 134 GLN A C 1
ATOM 937 O O . GLN A 1 134 ? -3.737 5.948 -15.091 1.00 75.81 134 GLN A O 1
ATOM 942 N N . THR A 1 135 ? -2.995 6.815 -13.150 1.00 78.69 135 THR A N 1
ATOM 943 C CA . THR A 1 135 ? -1.750 7.400 -13.650 1.00 78.69 135 THR A CA 1
ATOM 944 C C . THR A 1 135 ? -0.610 6.827 -12.823 1.00 78.69 135 THR A C 1
ATOM 946 O O . THR A 1 135 ? -0.619 6.998 -11.609 1.00 78.69 135 THR A O 1
ATOM 949 N N . VAL A 1 136 ? 0.338 6.153 -13.473 1.00 78.81 136 VAL A N 1
ATOM 950 C CA . VAL A 1 136 ? 1.517 5.559 -12.824 1.00 78.81 136 VAL A CA 1
ATOM 951 C C . VAL A 1 136 ? 2.773 6.197 -13.395 1.00 78.81 136 VAL A C 1
ATOM 953 O O . VAL A 1 136 ? 2.901 6.353 -14.617 1.00 78.81 136 VAL A O 1
ATOM 956 N N . SER A 1 137 ? 3.678 6.584 -12.504 1.00 83.06 137 SER A N 1
ATOM 957 C CA . SER A 1 137 ? 5.001 7.097 -12.827 1.00 83.06 137 SER A CA 1
ATOM 958 C C . SER A 1 137 ? 6.043 6.366 -11.998 1.00 83.06 137 SER A C 1
ATOM 960 O O . SER A 1 137 ? 6.382 6.807 -10.904 1.00 83.06 137 SER A O 1
ATOM 962 N N . ASP A 1 138 ? 6.610 5.315 -12.572 1.00 81.94 138 ASP A N 1
ATOM 963 C CA . ASP A 1 138 ? 7.634 4.534 -11.896 1.00 81.94 138 ASP A CA 1
ATOM 964 C C . ASP A 1 138 ? 9.033 4.860 -12.410 1.00 81.94 138 ASP A C 1
ATOM 966 O O . ASP A 1 138 ? 9.272 4.990 -13.619 1.00 81.94 138 ASP A O 1
ATOM 970 N N . ALA A 1 139 ? 9.981 4.928 -11.482 1.00 83.69 139 ALA A N 1
ATOM 971 C CA . ALA A 1 139 ? 11.390 5.109 -11.774 1.00 83.69 139 ALA A CA 1
ATOM 972 C C . ALA A 1 139 ? 12.219 4.054 -11.041 1.00 83.69 139 ALA A C 1
ATOM 974 O O . ALA A 1 139 ? 12.401 4.125 -9.824 1.00 83.69 139 ALA A O 1
ATOM 975 N N . ALA A 1 140 ? 12.788 3.107 -11.794 1.00 85.81 140 ALA A N 1
ATOM 976 C CA . ALA A 1 140 ? 13.728 2.157 -11.223 1.00 85.81 140 ALA A CA 1
ATOM 977 C C . ALA A 1 140 ? 14.877 1.750 -12.140 1.00 85.81 140 ALA A C 1
ATOM 979 O O . ALA A 1 140 ? 14.737 1.671 -13.358 1.00 85.81 140 ALA A O 1
ATOM 980 N N . SER A 1 141 ? 16.028 1.451 -11.523 1.00 85.81 141 SER A N 1
ATOM 981 C CA . SER A 1 141 ? 17.195 0.923 -12.250 1.00 85.81 141 SER A CA 1
ATOM 982 C C . SER A 1 141 ? 16.932 -0.496 -12.759 1.00 85.81 141 SER A C 1
ATOM 984 O O . SER A 1 141 ? 17.397 -0.882 -13.829 1.00 85.81 141 SER A O 1
ATOM 986 N N . ASN A 1 142 ? 16.191 -1.282 -11.978 1.00 86.19 142 ASN A N 1
ATOM 987 C CA . ASN A 1 142 ? 15.775 -2.631 -12.321 1.00 86.19 142 ASN A CA 1
ATOM 988 C C . ASN A 1 142 ? 14.303 -2.816 -11.956 1.00 86.19 142 ASN A C 1
ATOM 990 O O . ASN A 1 142 ? 13.943 -2.769 -10.780 1.00 86.19 142 ASN A O 1
ATOM 994 N N . GLN A 1 143 ? 13.468 -3.030 -12.969 1.00 86.19 143 GLN A N 1
ATOM 995 C CA . GLN A 1 143 ? 12.022 -2.970 -12.828 1.00 86.19 143 GLN A CA 1
ATOM 996 C C . GLN A 1 143 ? 11.335 -4.183 -13.451 1.00 86.19 143 GLN A C 1
ATOM 998 O O . GLN A 1 143 ? 11.684 -4.619 -14.550 1.00 86.19 143 GLN A O 1
ATOM 1003 N N . THR A 1 144 ? 10.323 -4.705 -12.764 1.00 85.12 144 THR A N 1
ATOM 1004 C CA . THR A 1 144 ? 9.317 -5.608 -13.332 1.00 85.12 144 THR A CA 1
ATOM 1005 C C . THR A 1 144 ? 7.937 -5.016 -13.082 1.00 85.12 144 THR A C 1
ATOM 1007 O O . THR A 1 144 ? 7.599 -4.753 -11.936 1.00 85.12 144 THR A O 1
ATOM 1010 N N . VAL A 1 145 ? 7.150 -4.827 -14.141 1.00 82.12 145 VAL A N 1
ATOM 1011 C CA . VAL A 1 145 ? 5.809 -4.224 -14.069 1.00 82.12 145 VAL A CA 1
ATOM 1012 C C . VAL A 1 145 ? 4.792 -5.166 -14.698 1.00 82.12 145 VAL A C 1
ATOM 1014 O O . VAL A 1 145 ? 5.042 -5.728 -15.770 1.00 82.12 145 VAL A O 1
ATOM 1017 N N . SER A 1 146 ? 3.652 -5.346 -14.034 1.00 82.25 146 SER A N 1
ATOM 1018 C CA . SER A 1 146 ? 2.534 -6.151 -14.519 1.00 82.25 146 SER A CA 1
ATOM 1019 C C . SER A 1 146 ? 1.201 -5.435 -14.296 1.00 82.25 146 SER A C 1
ATOM 1021 O O . SER A 1 146 ? 0.477 -5.751 -13.355 1.00 82.25 146 SER A O 1
ATOM 1023 N N . ASP A 1 147 ? 0.844 -4.545 -15.222 1.00 74.06 147 ASP A N 1
ATOM 1024 C CA . ASP A 1 147 ? -0.377 -3.741 -15.117 1.00 74.06 147 ASP A CA 1
ATOM 1025 C C . ASP A 1 147 ? -1.558 -4.396 -15.844 1.00 74.06 147 ASP A C 1
ATOM 1027 O O . ASP A 1 147 ? -1.483 -4.752 -17.025 1.00 74.06 147 ASP A O 1
ATOM 1031 N N . ALA A 1 148 ? -2.699 -4.493 -15.165 1.00 67.25 148 ALA A N 1
ATOM 1032 C CA . ALA A 1 148 ? -3.972 -4.938 -15.734 1.00 67.25 148 ALA A CA 1
ATOM 1033 C C . ALA A 1 148 ? -4.896 -3.768 -16.149 1.00 67.25 148 ALA A C 1
ATOM 1035 O O . ALA A 1 148 ? -6.086 -3.976 -16.408 1.00 67.25 148 ALA A O 1
ATOM 1036 N N . ALA A 1 149 ? -4.382 -2.536 -16.220 1.00 57.75 149 ALA A N 1
ATOM 1037 C CA . ALA A 1 149 ? -5.196 -1.328 -16.333 1.00 57.75 149 ALA A CA 1
ATOM 1038 C C . ALA A 1 149 ? -5.980 -1.202 -17.658 1.00 57.75 149 ALA A C 1
ATOM 1040 O O . ALA A 1 149 ? -5.453 -1.329 -18.768 1.00 57.75 149 ALA A O 1
ATOM 1041 N N . SER A 1 150 ? -7.269 -0.855 -17.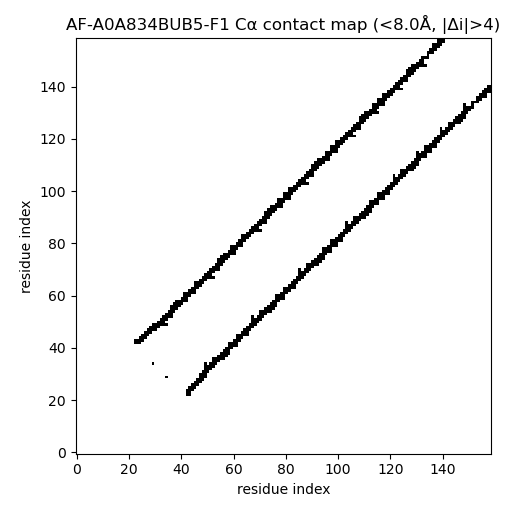556 1.00 47.91 150 SER A N 1
ATOM 1042 C CA . SER A 1 150 ? -8.082 -0.454 -18.706 1.00 47.91 150 SER A CA 1
ATOM 1043 C C . SER A 1 150 ? -8.007 1.068 -18.899 1.00 47.91 150 SER A C 1
ATOM 1045 O O . SER A 1 150 ? -8.683 1.807 -18.184 1.00 47.91 150 SER A O 1
ATOM 1047 N N . LYS A 1 151 ? -7.263 1.497 -19.930 1.00 46.19 151 LYS A N 1
ATOM 1048 C CA . LYS A 1 151 ? -7.056 2.878 -20.431 1.00 46.19 151 LYS A CA 1
ATOM 1049 C C . LYS A 1 151 ? -6.023 3.727 -19.668 1.00 46.19 151 LYS A C 1
ATOM 1051 O O . LYS A 1 151 ? -6.195 3.980 -18.486 1.00 46.19 151 LYS A O 1
ATOM 1056 N N . PHE A 1 152 ? -5.103 4.273 -20.479 1.00 46.94 152 PHE A N 1
ATOM 1057 C CA . PHE A 1 152 ? -4.073 5.313 -20.268 1.00 46.94 152 PHE A CA 1
ATOM 1058 C C . PHE A 1 152 ? -2.619 4.803 -20.190 1.00 46.94 152 PHE A C 1
ATOM 1060 O O . PHE A 1 152 ? -2.406 3.649 -19.837 1.00 46.94 152 PHE A O 1
ATOM 1067 N N . PRO A 1 153 ? -1.639 5.596 -20.684 1.00 47.09 153 PRO A N 1
ATOM 1068 C CA . PRO A 1 153 ? -0.273 5.125 -20.894 1.00 47.09 153 PRO A CA 1
ATOM 1069 C C . PRO A 1 153 ? 0.528 5.129 -19.589 1.00 47.09 153 PRO A C 1
ATOM 1071 O O . PRO A 1 153 ? 0.688 6.187 -18.985 1.00 47.09 153 PRO A O 1
ATOM 1074 N N . SER A 1 154 ? 1.092 3.982 -19.209 1.00 51.88 154 SER A N 1
ATOM 1075 C CA . SER A 1 154 ? 2.204 3.921 -18.256 1.00 51.88 154 SER A CA 1
ATOM 1076 C C . SER A 1 154 ? 3.382 4.707 -18.852 1.00 51.88 154 SER A C 1
ATOM 1078 O O . SER A 1 154 ? 3.802 4.439 -19.985 1.00 51.88 154 SER A O 1
ATOM 1080 N N . VAL A 1 155 ? 3.883 5.726 -18.147 1.00 52.78 155 VAL A N 1
ATOM 1081 C CA . VAL A 1 155 ? 5.048 6.502 -18.599 1.00 52.78 155 VAL A CA 1
ATOM 1082 C C . VAL A 1 155 ? 6.285 5.926 -17.928 1.00 52.78 155 VAL A C 1
ATOM 1084 O O . VAL A 1 155 ? 6.616 6.263 -16.800 1.00 52.78 155 VAL A O 1
ATOM 1087 N N . LEU A 1 156 ? 6.958 5.035 -18.649 1.00 52.97 156 LEU A N 1
ATOM 1088 C CA . LEU A 1 156 ? 8.164 4.364 -18.188 1.00 52.97 156 LEU A CA 1
ATOM 1089 C C . LEU A 1 156 ? 9.396 5.259 -18.398 1.00 52.97 156 LEU A C 1
ATOM 1091 O O . LEU A 1 156 ? 9.782 5.518 -19.543 1.00 52.97 156 LEU A O 1
ATOM 1095 N N . TYR A 1 157 ? 10.035 5.701 -17.313 1.00 48.31 157 TYR A N 1
ATOM 1096 C CA . TYR A 1 157 ? 11.319 6.405 -17.368 1.00 48.31 157 TYR A CA 1
ATOM 1097 C C . TYR A 1 157 ? 12.466 5.470 -16.953 1.00 48.31 157 TYR A C 1
ATOM 1099 O O . TYR A 1 157 ? 12.664 5.203 -15.773 1.00 48.31 157 TYR A O 1
ATOM 1107 N N . LEU A 1 158 ? 13.259 5.011 -17.931 1.00 39.81 158 LEU A N 1
ATOM 1108 C CA . LEU A 1 158 ? 14.564 4.383 -17.683 1.00 39.81 158 LEU A CA 1
ATOM 1109 C C . LEU A 1 158 ? 15.643 5.474 -17.610 1.00 39.81 158 LEU A C 1
ATOM 1111 O O . LEU A 1 158 ? 15.800 6.231 -18.573 1.00 39.81 158 LEU A O 1
ATOM 1115 N N . TRP A 1 159 ? 16.397 5.522 -16.511 1.00 38.59 159 TRP A N 1
ATOM 1116 C CA . TRP A 1 159 ? 17.627 6.312 -16.366 1.00 38.59 159 TRP A CA 1
ATOM 1117 C C . TRP A 1 159 ? 18.834 5.406 -16.141 1.00 38.59 159 TRP A C 1
ATOM 1119 O O . TRP A 1 159 ? 18.702 4.430 -15.371 1.00 38.59 159 TRP A O 1
#

Solvent-accessible surface area (backbone atoms only — not comparable to full-atom values): 8128 Å² total; per-residue (Å²): 136,76,91,69,69,84,68,65,78,82,72,77,86,83,80,90,80,84,85,80,88,75,77,52,73,53,72,53,76,56,83,37,72,66,45,78,49,74,46,60,66,56,47,36,38,45,40,40,38,27,46,29,35,39,41,41,34,48,28,36,45,38,37,42,40,38,39,24,46,34,34,37,42,40,37,46,34,37,42,39,37,41,42,37,40,22,46,34,32,37,43,39,38,41,35,39,42,39,38,42,41,39,38,23,45,34,33,38,42,39,38,42,34,39,42,37,39,40,39,38,38,23,48,34,34,37,41,39,35,45,29,44,52,50,45,50,42,49,36,35,72,41,72,47,80,52,70,67,54,64,66,75,79,76,52,80,51,82,116

Mean predicted aligned error: 12.02 Å

Nearest PDB structures (foldseek):
  5c1e-assembly1_A  TM=3.131E-01  e=3.164E+00  Aspergillus niger ATCC 1015